Protein AF-A0A496VYY8-F1 (afdb_monomer)

Radius of gyration: 15.49 Å; Cα contacts (8 Å, |Δi|>4): 59; chains: 1; bounding box: 21×33×45 Å

Solvent-accessible surface area (backbone atoms only — not comparable to full-atom values): 4333 Å² total; per-residue (Å²): 93,71,68,46,33,50,54,56,72,65,44,82,98,54,88,70,55,74,64,58,38,49,54,51,17,49,25,56,68,72,74,38,72,41,76,47,92,62,51,84,81,52,55,82,41,41,86,78,67,45,44,74,44,66,83,81,74,71,79,68,75,86,70,81,78,87,132

pLDDT: mean 87.75, std 14.97, range [43.69, 97.81]

Foldseek 3Di:
DVVQLVVVCVDPPQDADSVVSVLQSVCLVVVHAAEDCCCVNCVVCVVVVHHYDYDPDDPDPVPPDDD

Secondary structure (DSSP, 8-state):
-HHHHHHHHT-TT----HHHHHHHHHHHHHT--EE-S-HHHHGGGGGGT--EE-------GGG----

Nearest PDB structures (foldseek):
  1y82-assembly1_A  TM=9.132E-01  e=1.472E-02  Pyrococcus furiosus
  1y82-assembly2_D  TM=9.027E-01  e=1.376E-02  Pyrococcus furiosus
  5h4h-assembly1_A  TM=8.608E-01  e=1.925E-02  Pyrococcus horikoshii OT3
  1v96-assembly1_A  TM=9.189E-01  e=8.432E-02  Pyrococcus horikoshii
  5h4g-assembly1_A  TM=8.179E-01  e=3.523E-02  Pyrococcus horikoshii OT3

Sequence (67 aa):
MCWQWAKINSIKGKPMSVGDAWIAATALHYNMPLITHNIKHFEHLKELGLNIITVQTEPDKSQAKAG

Structure (mmCIF, N/CA/C/O backbone):
data_AF-A0A496VYY8-F1
#
_entry.id   AF-A0A496VYY8-F1
#
loop_
_atom_site.group_PDB
_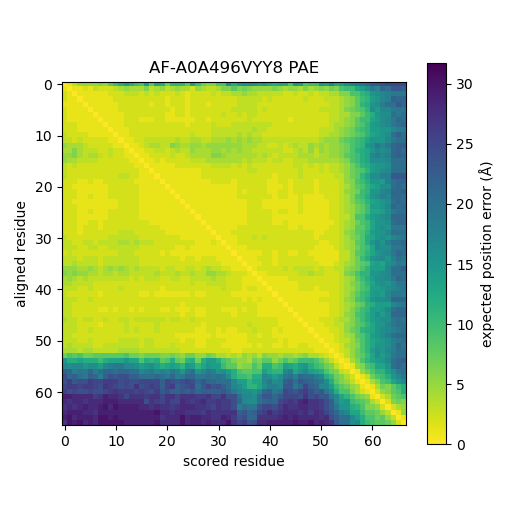atom_site.id
_atom_site.type_symbol
_atom_site.label_atom_id
_atom_site.label_alt_id
_atom_site.label_comp_id
_atom_site.label_asym_id
_atom_site.label_entity_id
_atom_site.label_seq_id
_atom_site.pdbx_PDB_ins_code
_atom_site.Cartn_x
_atom_site.Cartn_y
_atom_site.Cartn_z
_atom_site.occupancy
_atom_site.B_iso_or_equiv
_atom_site.auth_seq_id
_atom_site.auth_comp_id
_atom_site.auth_asym_id
_atom_site.auth_atom_id
_atom_site.pdbx_PDB_model_num
ATOM 1 N N . MET A 1 1 ? -2.218 -11.838 -4.177 1.00 78.75 1 MET A N 1
ATOM 2 C CA . MET A 1 1 ? -1.193 -11.199 -3.322 1.00 78.75 1 MET A CA 1
ATOM 3 C C . MET A 1 1 ? 0.048 -10.713 -4.087 1.00 78.75 1 MET A C 1
ATOM 5 O O . MET A 1 1 ? 0.315 -9.520 -4.047 1.00 78.75 1 MET A O 1
ATOM 9 N N . CYS A 1 2 ? 0.777 -11.562 -4.831 1.00 89.25 2 CYS A N 1
ATOM 10 C CA . CYS A 1 2 ? 2.036 -11.159 -5.497 1.00 89.25 2 CYS A CA 1
ATOM 11 C C . CYS A 1 2 ? 1.889 -9.970 -6.465 1.00 89.25 2 CYS A C 1
ATOM 13 O O . CYS A 1 2 ? 2.748 -9.098 -6.508 1.00 89.25 2 CYS A O 1
ATOM 15 N N . TRP A 1 3 ? 0.767 -9.887 -7.186 1.00 94.25 3 TRP A N 1
ATOM 16 C CA . TRP A 1 3 ? 0.468 -8.752 -8.068 1.00 94.25 3 TRP A CA 1
ATOM 17 C C . TRP A 1 3 ? 0.316 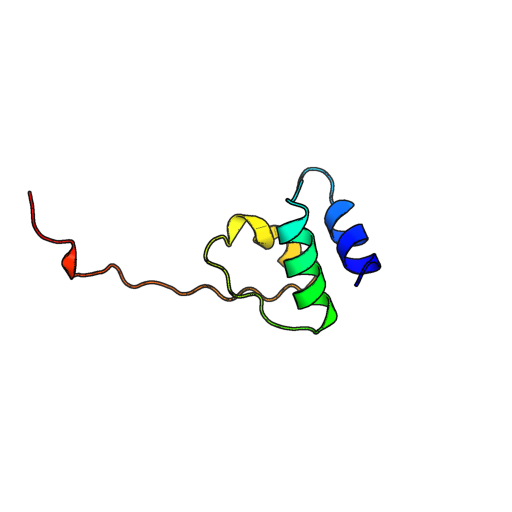-7.419 -7.323 1.00 94.25 3 TRP A C 1
ATOM 19 O O . TRP A 1 3 ? 0.738 -6.382 -7.825 1.00 94.25 3 TRP A O 1
ATOM 29 N N . GLN A 1 4 ? -0.252 -7.430 -6.115 1.00 95.19 4 GLN A N 1
ATOM 30 C CA . GLN A 1 4 ? -0.386 -6.216 -5.304 1.00 95.19 4 GLN A CA 1
ATOM 31 C C . GLN A 1 4 ? 0.960 -5.772 -4.758 1.00 95.19 4 GLN A C 1
ATOM 33 O O . GLN A 1 4 ? 1.278 -4.590 -4.825 1.00 95.19 4 GLN A O 1
ATOM 38 N N . TRP A 1 5 ? 1.776 -6.724 -4.306 1.00 95.06 5 TRP A N 1
ATOM 39 C CA . TRP A 1 5 ? 3.148 -6.445 -3.904 1.00 95.06 5 TRP A CA 1
ATOM 40 C C . TRP A 1 5 ? 3.958 -5.844 -5.062 1.00 95.06 5 TRP A C 1
ATOM 42 O O . TRP A 1 5 ? 4.600 -4.809 -4.892 1.00 95.06 5 TRP A O 1
ATOM 52 N N . ALA A 1 6 ? 3.866 -6.425 -6.264 1.00 94.25 6 ALA A N 1
ATOM 53 C CA . ALA A 1 6 ? 4.535 -5.901 -7.454 1.00 94.25 6 ALA A CA 1
ATOM 54 C C . ALA A 1 6 ? 4.040 -4.491 -7.818 1.00 94.25 6 ALA A C 1
ATOM 56 O O . ALA A 1 6 ? 4.848 -3.607 -8.093 1.00 94.25 6 ALA A O 1
ATOM 57 N N . LYS A 1 7 ? 2.723 -4.251 -7.752 1.00 95.25 7 LYS A N 1
ATOM 58 C CA . LYS A 1 7 ? 2.130 -2.930 -7.998 1.00 95.25 7 LYS A CA 1
ATOM 59 C C . LYS A 1 7 ? 2.662 -1.879 -7.021 1.00 95.25 7 LYS A C 1
ATOM 61 O O . LYS A 1 7 ? 3.076 -0.816 -7.472 1.00 95.25 7 LYS A O 1
ATOM 66 N N . ILE A 1 8 ? 2.716 -2.187 -5.724 1.00 95.56 8 ILE A N 1
ATOM 67 C CA . ILE A 1 8 ? 3.283 -1.299 -4.693 1.00 95.56 8 ILE A CA 1
ATOM 68 C C . ILE A 1 8 ? 4.748 -0.974 -5.012 1.00 95.56 8 ILE A C 1
ATOM 70 O O . ILE A 1 8 ? 5.125 0.192 -5.057 1.00 95.56 8 ILE A O 1
ATOM 74 N N . ASN A 1 9 ? 5.561 -1.988 -5.316 1.00 94.69 9 ASN A N 1
ATOM 75 C CA . ASN A 1 9 ? 6.991 -1.803 -5.588 1.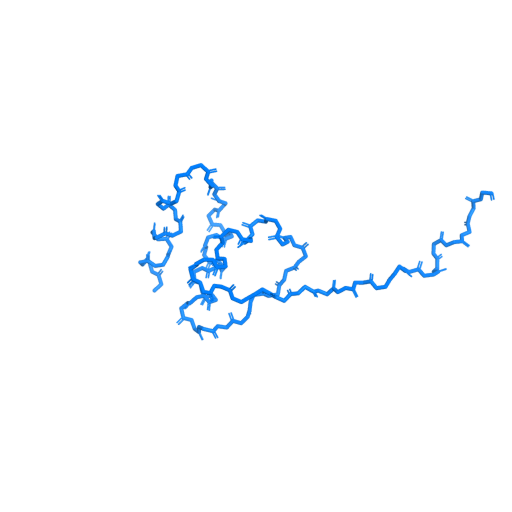00 94.69 9 ASN A CA 1
ATOM 76 C C . ASN A 1 9 ? 7.284 -1.123 -6.935 1.00 94.69 9 ASN A C 1
ATOM 78 O O . ASN A 1 9 ? 8.391 -0.637 -7.152 1.00 94.69 9 ASN A O 1
ATOM 82 N N . SER A 1 10 ? 6.306 -1.062 -7.839 1.00 94.69 10 SER A N 1
ATOM 83 C CA . SER A 1 10 ? 6.441 -0.348 -9.112 1.00 94.69 10 SER A CA 1
ATOM 84 C C . SER A 1 10 ? 6.304 1.177 -8.981 1.00 94.69 10 SER A C 1
ATOM 86 O O . SER A 1 10 ? 6.613 1.903 -9.930 1.00 94.69 10 SER A O 1
ATOM 88 N N . ILE A 1 11 ? 5.865 1.682 -7.818 1.00 94.56 11 ILE A N 1
ATOM 89 C CA . ILE A 1 11 ? 5.685 3.116 -7.571 1.00 94.56 11 ILE A CA 1
ATOM 90 C C . ILE A 1 11 ? 7.054 3.795 -7.465 1.00 94.56 11 ILE A C 1
ATOM 92 O O . ILE A 1 11 ? 7.801 3.641 -6.497 1.00 94.56 11 ILE A O 1
ATOM 96 N N . LYS A 1 12 ? 7.387 4.597 -8.476 1.00 93.38 12 LYS A N 1
ATOM 97 C CA . LYS A 1 12 ? 8.650 5.340 -8.523 1.00 93.38 12 LYS A CA 1
ATOM 98 C C . LYS A 1 12 ? 8.703 6.411 -7.430 1.00 93.38 12 LYS A C 1
ATOM 100 O O . LYS A 1 12 ? 7.724 7.104 -7.175 1.00 93.38 12 LYS A O 1
ATOM 105 N N . GLY A 1 13 ? 9.872 6.570 -6.808 1.00 93.19 13 GLY A N 1
ATOM 106 C CA . GLY A 1 13 ? 10.112 7.605 -5.792 1.00 93.19 13 GLY A CA 1
ATOM 107 C C . GLY A 1 13 ? 9.480 7.332 -4.421 1.00 93.19 13 GLY A C 1
ATOM 108 O O . GLY A 1 13 ? 9.569 8.183 -3.537 1.00 93.19 13 GLY A O 1
ATOM 109 N N . LYS A 1 14 ? 8.864 6.160 -4.223 1.00 91.44 14 LYS A N 1
ATOM 110 C CA . LYS A 1 14 ? 8.285 5.721 -2.944 1.00 91.44 14 LYS A CA 1
ATOM 111 C C . LYS A 1 14 ? 8.797 4.321 -2.568 1.00 91.44 14 LYS A C 1
ATOM 113 O O . LYS A 1 14 ? 8.009 3.381 -2.520 1.00 91.44 14 LYS A O 1
ATOM 118 N N . PRO A 1 15 ? 10.115 4.144 -2.345 1.00 89.88 15 PRO A N 1
ATOM 119 C CA . PRO A 1 15 ? 10.635 2.857 -1.898 1.00 89.88 15 PRO A CA 1
ATOM 120 C C . PRO A 1 15 ? 10.001 2.473 -0.555 1.00 89.88 15 PRO A C 1
ATOM 122 O O . PRO A 1 15 ? 9.856 3.309 0.336 1.00 89.88 15 PRO A O 1
ATOM 125 N N . MET A 1 16 ? 9.629 1.203 -0.423 1.00 94.00 16 MET A N 1
ATOM 126 C CA . MET A 1 16 ? 8.979 0.643 0.760 1.00 94.00 16 MET A CA 1
ATOM 127 C C . MET A 1 16 ? 9.753 -0.592 1.226 1.00 94.00 16 MET A C 1
ATOM 129 O O . MET A 1 16 ? 10.325 -1.315 0.410 1.00 94.00 16 MET A O 1
ATOM 133 N N . SER A 1 17 ? 9.786 -0.839 2.537 1.00 95.38 17 SER A N 1
ATOM 134 C CA . SER A 1 17 ? 10.389 -2.065 3.061 1.00 95.38 17 SER A CA 1
ATOM 135 C C . SER A 1 17 ? 9.625 -3.297 2.558 1.00 95.38 17 SER A C 1
ATOM 137 O O . SER A 1 17 ? 8.412 -3.250 2.345 1.00 95.38 17 SER A O 1
ATOM 139 N N . VAL A 1 18 ? 10.316 -4.429 2.387 1.00 95.50 18 VAL A N 1
ATOM 140 C CA . VAL A 1 18 ? 9.674 -5.672 1.917 1.00 95.50 18 VAL A CA 1
ATOM 141 C C . VAL A 1 18 ? 8.516 -6.082 2.837 1.00 95.50 18 VAL A C 1
ATOM 143 O O . VAL A 1 18 ? 7.476 -6.519 2.344 1.00 95.50 18 VAL A O 1
ATOM 146 N N . GLY A 1 19 ? 8.675 -5.902 4.154 1.00 96.44 19 GLY A N 1
ATOM 147 C CA . GLY A 1 19 ? 7.645 -6.195 5.153 1.00 96.44 19 GLY A CA 1
ATOM 148 C C . GLY A 1 19 ? 6.418 -5.293 5.022 1.00 96.44 19 GLY A 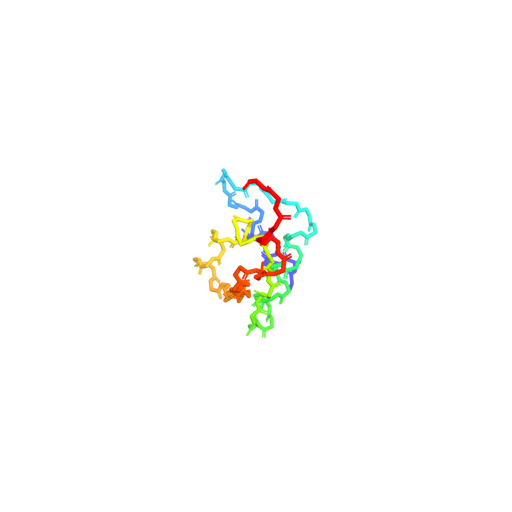C 1
ATOM 149 O O . GLY A 1 19 ? 5.306 -5.802 4.890 1.00 96.44 19 GLY A O 1
ATOM 150 N N . ASP A 1 20 ? 6.613 -3.973 4.969 1.00 96.06 20 ASP A N 1
ATOM 151 C CA . ASP A 1 20 ? 5.511 -3.015 4.800 1.00 96.06 20 ASP A CA 1
ATOM 152 C C . ASP A 1 20 ? 4.747 -3.273 3.493 1.00 96.06 20 ASP A C 1
ATOM 154 O O . ASP A 1 20 ? 3.515 -3.255 3.476 1.00 96.06 20 ASP A O 1
ATOM 158 N N . ALA A 1 21 ? 5.462 -3.605 2.412 1.00 96.69 21 ALA A N 1
ATOM 159 C CA . ALA A 1 21 ? 4.850 -3.912 1.124 1.00 96.69 21 ALA A CA 1
ATOM 160 C C . ALA A 1 21 ? 3.960 -5.160 1.191 1.00 96.69 21 ALA A C 1
ATOM 162 O O . ALA A 1 21 ? 2.879 -5.175 0.601 1.00 96.69 21 ALA A O 1
ATOM 163 N N . TRP A 1 22 ? 4.366 -6.199 1.928 1.00 97.62 22 TRP A N 1
ATOM 164 C CA . TRP A 1 22 ? 3.526 -7.380 2.138 1.00 97.62 22 TRP A CA 1
ATOM 165 C C . TRP A 1 22 ? 2.326 -7.097 3.037 1.00 97.62 22 TRP A C 1
ATOM 167 O O . TRP A 1 22 ? 1.223 -7.543 2.717 1.00 97.62 22 TRP A O 1
ATOM 177 N N . ILE A 1 23 ? 2.495 -6.324 4.111 1.00 96.88 23 ILE A N 1
ATOM 178 C CA . ILE A 1 23 ? 1.385 -5.929 4.990 1.00 96.88 23 ILE A CA 1
ATOM 179 C C . ILE A 1 23 ? 0.339 -5.145 4.183 1.00 96.88 23 ILE A C 1
ATOM 181 O O . ILE A 1 23 ? -0.843 -5.496 4.186 1.00 96.88 23 ILE A O 1
ATOM 185 N N . ALA A 1 24 ? 0.770 -4.146 3.412 1.00 97.12 24 ALA A N 1
ATOM 186 C CA . ALA A 1 24 ? -0.120 -3.353 2.573 1.00 97.12 24 ALA A CA 1
ATOM 187 C C . ALA A 1 24 ? -0.773 -4.183 1.456 1.00 97.12 24 ALA A C 1
ATOM 189 O O . ALA A 1 24 ? -1.977 -4.064 1.225 1.00 97.12 24 ALA A O 1
ATOM 190 N N . ALA A 1 25 ? -0.015 -5.064 0.795 1.00 97.62 25 ALA A N 1
ATOM 191 C CA . ALA A 1 25 ? -0.561 -5.975 -0.209 1.00 97.62 25 ALA A CA 1
ATOM 192 C C . ALA A 1 25 ? -1.633 -6.897 0.386 1.00 97.62 25 ALA A C 1
ATOM 194 O O . ALA A 1 25 ? -2.646 -7.137 -0.264 1.00 97.62 25 ALA A O 1
ATOM 195 N N . THR A 1 26 ? -1.441 -7.377 1.619 1.00 97.81 26 THR A N 1
ATOM 196 C CA . THR A 1 26 ? -2.432 -8.187 2.344 1.00 97.81 26 THR A CA 1
ATOM 197 C C . THR A 1 26 ? -3.724 -7.406 2.561 1.00 97.81 26 THR A C 1
ATOM 199 O O . THR A 1 26 ? -4.795 -7.885 2.192 1.00 97.81 26 THR A O 1
ATOM 202 N N . ALA A 1 27 ? -3.624 -6.195 3.115 1.00 97.75 27 ALA A N 1
ATOM 203 C CA . ALA A 1 27 ? -4.777 -5.343 3.398 1.00 97.75 27 ALA A CA 1
ATOM 204 C C . ALA A 1 27 ? -5.564 -5.010 2.120 1.00 97.75 27 ALA A C 1
ATOM 206 O O . ALA A 1 27 ? -6.782 -5.174 2.083 1.00 97.75 27 ALA A O 1
ATOM 207 N N . LEU A 1 28 ? -4.863 -4.657 1.037 1.00 97.06 28 LEU A N 1
ATOM 208 C CA . LEU A 1 28 ? -5.473 -4.439 -0.276 1.00 97.06 28 LEU A CA 1
ATOM 209 C C . LEU A 1 28 ? -6.116 -5.712 -0.842 1.00 97.06 28 LEU A C 1
ATOM 211 O O . LEU A 1 28 ? -7.117 -5.626 -1.545 1.00 97.06 28 LEU A O 1
ATOM 215 N N . HIS A 1 29 ? -5.536 -6.898 -0.615 1.00 97.06 29 HIS A N 1
ATOM 216 C CA . HIS A 1 29 ? -6.065 -8.161 -1.148 1.00 97.06 29 HIS A CA 1
ATOM 217 C C . HIS A 1 29 ? -7.422 -8.507 -0.563 1.00 97.06 29 HIS A C 1
ATOM 219 O O . HIS A 1 29 ? -8.333 -8.877 -1.298 1.00 97.06 29 HIS A O 1
ATOM 225 N N . TYR A 1 30 ? -7.535 -8.372 0.753 1.00 97.31 30 TYR A N 1
ATOM 226 C CA . TYR A 1 30 ? -8.733 -8.730 1.501 1.00 97.31 30 TYR A CA 1
ATOM 227 C C . TYR A 1 30 ? -9.688 -7.553 1.707 1.00 97.31 30 TYR A C 1
ATOM 229 O O . TYR A 1 30 ? -10.699 -7.712 2.383 1.00 97.31 30 TYR A O 1
ATOM 237 N N . ASN A 1 31 ? -9.378 -6.386 1.132 1.00 96.06 31 ASN A N 1
ATOM 238 C CA . ASN A 1 31 ? -10.137 -5.150 1.305 1.00 96.06 31 ASN A CA 1
ATOM 239 C C . ASN A 1 31 ? -10.353 -4.791 2.791 1.00 96.06 31 ASN A C 1
ATOM 241 O O . ASN A 1 31 ? -11.450 -4.429 3.213 1.00 96.06 31 ASN A O 1
ATOM 245 N N . MET A 1 32 ? -9.294 -4.939 3.591 1.00 97.44 32 MET A N 1
ATOM 246 C CA . MET A 1 32 ? -9.302 -4.714 5.037 1.00 97.44 32 MET A CA 1
ATOM 247 C C . MET A 1 32 ? -8.610 -3.398 5.399 1.00 97.44 32 MET A C 1
ATOM 249 O O . MET A 1 32 ? -7.660 -2.997 4.720 1.00 97.44 32 MET A O 1
ATOM 253 N N . PRO A 1 33 ? -9.032 -2.732 6.488 1.00 97.44 33 PRO A N 1
ATOM 254 C CA . PRO A 1 33 ? -8.300 -1.590 7.007 1.00 97.44 33 PRO A CA 1
ATOM 255 C C . PRO A 1 33 ? -6.925 -2.005 7.545 1.00 97.44 33 PRO A C 1
ATOM 257 O O . PRO A 1 33 ? -6.785 -3.016 8.234 1.00 97.44 33 PRO A O 1
ATOM 260 N N . LEU A 1 34 ? -5.914 -1.182 7.278 1.00 96.69 34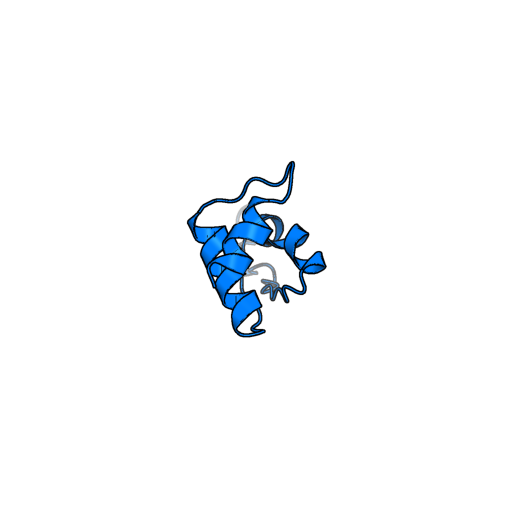 LEU A N 1
ATOM 261 C CA . LEU A 1 34 ? -4.577 -1.298 7.847 1.00 96.69 34 LEU A CA 1
ATOM 262 C C . LEU A 1 34 ? -4.471 -0.382 9.068 1.00 96.69 34 LEU A C 1
ATOM 264 O O . LEU A 1 34 ? -4.505 0.842 8.944 1.00 96.69 34 LEU A O 1
ATOM 268 N N . ILE A 1 35 ? -4.345 -0.979 10.251 1.00 95.62 35 ILE A N 1
ATOM 269 C CA . ILE A 1 35 ? -4.105 -0.251 11.500 1.00 95.62 35 ILE A CA 1
ATOM 270 C C . ILE A 1 35 ? -2.597 -0.03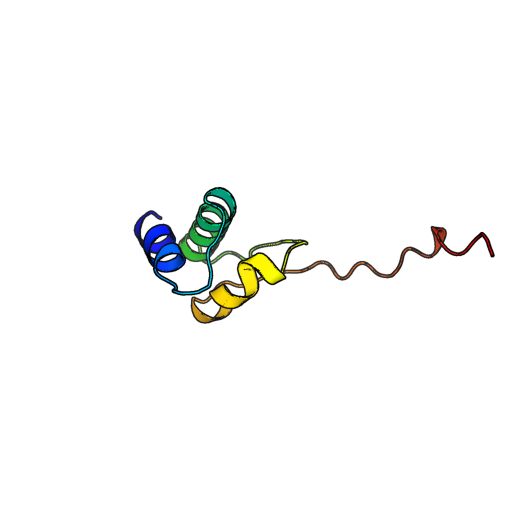8 11.641 1.00 95.62 35 ILE A C 1
ATOM 272 O O . ILE A 1 35 ? -1.829 -0.998 11.589 1.00 95.62 35 ILE A O 1
ATOM 276 N N . THR A 1 36 ? -2.154 1.206 11.811 1.00 93.56 36 THR A N 1
ATOM 277 C CA . THR A 1 36 ? -0.727 1.506 11.986 1.00 93.56 36 THR A CA 1
ATOM 278 C C . THR A 1 36 ? -0.493 2.785 12.779 1.00 93.56 36 THR A C 1
ATOM 280 O O . THR A 1 36 ? -1.267 3.739 12.696 1.00 93.56 36 THR A O 1
ATOM 283 N N . HIS A 1 37 ? 0.626 2.823 13.501 1.00 91.44 37 HIS A N 1
ATOM 284 C CA . HIS A 1 37 ? 1.176 4.055 14.070 1.00 91.44 37 HIS A CA 1
ATOM 285 C C . HIS A 1 37 ? 2.071 4.810 13.066 1.00 91.44 37 HIS A C 1
ATOM 287 O O . HIS A 1 37 ? 2.290 6.009 13.207 1.00 91.44 37 HIS A O 1
ATOM 293 N N . ASN A 1 38 ? 2.538 4.142 12.003 1.00 90.75 38 ASN A N 1
ATOM 294 C CA . ASN A 1 38 ? 3.498 4.677 11.031 1.00 90.75 38 ASN A CA 1
ATOM 295 C C . ASN A 1 38 ? 2.812 5.106 9.726 1.00 90.75 38 ASN A C 1
ATOM 297 O O . ASN A 1 38 ? 3.180 4.675 8.634 1.00 90.75 38 ASN A O 1
ATOM 301 N N . ILE A 1 39 ? 1.804 5.974 9.831 1.00 93.31 39 ILE A N 1
ATOM 302 C CA . ILE A 1 39 ? 0.910 6.369 8.722 1.00 93.31 39 ILE A CA 1
ATOM 303 C C . ILE A 1 39 ? 1.685 6.802 7.473 1.00 93.31 39 ILE A C 1
ATOM 305 O O . ILE A 1 39 ? 1.343 6.415 6.355 1.00 93.31 39 ILE A O 1
ATOM 309 N N . LYS A 1 40 ? 2.767 7.565 7.668 1.00 92.94 40 LYS A N 1
ATOM 310 C CA . LYS A 1 40 ? 3.588 8.129 6.589 1.00 92.94 40 LYS A CA 1
ATOM 311 C C . LYS A 1 40 ? 4.150 7.065 5.641 1.00 92.94 40 LYS A C 1
ATOM 313 O O . LYS A 1 40 ? 4.351 7.355 4.466 1.00 92.94 40 LYS A O 1
ATOM 318 N N . HIS A 1 41 ? 4.380 5.843 6.125 1.00 93.94 41 HIS A N 1
ATOM 319 C CA . HIS A 1 41 ? 4.893 4.751 5.294 1.00 93.94 41 HIS A CA 1
ATOM 320 C C . HIS A 1 41 ? 3.842 4.267 4.287 1.00 93.94 41 HIS A C 1
ATOM 322 O O . HIS A 1 41 ? 4.186 3.892 3.172 1.00 93.94 41 HIS A O 1
ATOM 328 N N . PHE A 1 42 ? 2.559 4.331 4.647 1.00 95.81 42 PHE A N 1
ATOM 329 C CA . PHE A 1 42 ? 1.463 3.728 3.885 1.00 95.81 42 PHE A CA 1
ATOM 330 C C . PHE A 1 42 ? 0.597 4.750 3.147 1.00 95.81 42 PHE A C 1
ATOM 332 O O . PHE A 1 42 ? -0.187 4.377 2.281 1.00 95.81 42 PHE A O 1
ATOM 339 N N . GLU A 1 43 ? 0.728 6.037 3.461 1.00 95.12 43 GLU A N 1
ATOM 340 C CA . GLU A 1 43 ? -0.189 7.077 2.992 1.00 95.12 43 GLU A CA 1
ATOM 341 C C . GLU A 1 43 ? -0.318 7.166 1.466 1.00 95.12 43 GLU A C 1
ATOM 343 O O . GLU A 1 43 ? -1.423 7.312 0.951 1.00 95.12 43 GLU A O 1
ATOM 348 N N . HIS A 1 44 ? 0.785 7.002 0.735 1.00 95.25 44 HIS A N 1
ATOM 349 C CA . HIS A 1 44 ? 0.776 7.025 -0.731 1.00 95.25 44 HIS A CA 1
ATOM 350 C C . HIS A 1 44 ? -0.001 5.851 -1.358 1.00 95.25 44 HIS A C 1
ATOM 352 O O . HIS A 1 44 ? -0.326 5.889 -2.539 1.00 95.25 44 HIS A O 1
ATOM 358 N N . LEU A 1 45 ? -0.331 4.813 -0.582 1.00 96.50 45 LEU A N 1
ATOM 359 C CA . LEU A 1 45 ? -1.135 3.679 -1.037 1.00 96.50 45 LEU A CA 1
ATOM 360 C C . LEU A 1 45 ? -2.644 3.916 -0.896 1.00 96.50 45 LEU A C 1
ATOM 362 O O . LEU A 1 45 ? -3.425 3.090 -1.370 1.00 96.50 45 LEU A O 1
ATOM 366 N N . LYS A 1 46 ? -3.079 5.046 -0.318 1.00 95.56 46 LYS A N 1
ATOM 367 C CA . LYS A 1 46 ? -4.495 5.458 -0.334 1.00 95.56 4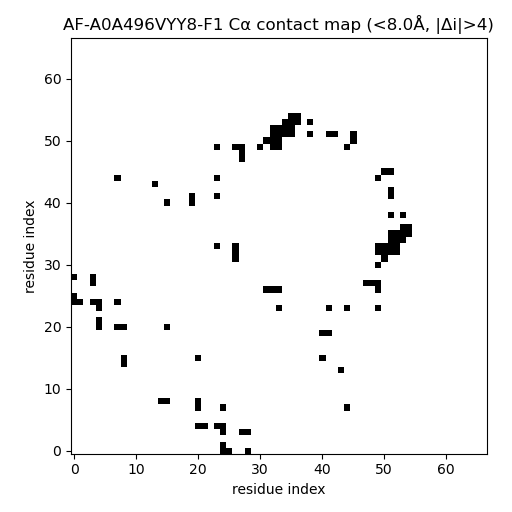6 LYS A CA 1
ATOM 368 C C . LYS A 1 46 ? -5.027 5.571 -1.768 1.00 95.56 46 LYS A C 1
ATOM 370 O O . LYS A 1 46 ? -6.155 5.172 -2.030 1.00 95.56 46 LYS A O 1
ATOM 375 N N . GLU A 1 47 ? -4.189 6.009 -2.710 1.00 93.38 47 GLU A N 1
ATOM 376 C CA . GLU A 1 47 ? -4.513 6.062 -4.146 1.00 93.38 47 GLU A CA 1
ATOM 377 C C . GLU A 1 47 ? -4.774 4.673 -4.754 1.00 93.38 47 GLU A C 1
ATOM 379 O O . GLU A 1 47 ? -5.471 4.546 -5.758 1.00 93.38 47 GLU 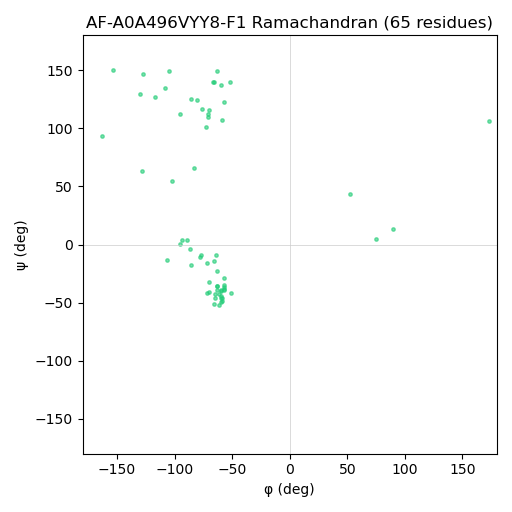A O 1
ATOM 384 N N . LEU A 1 48 ? -4.251 3.609 -4.132 1.00 94.50 48 LEU A N 1
ATOM 385 C CA . LEU A 1 48 ? -4.528 2.220 -4.505 1.00 94.50 48 LEU A CA 1
ATOM 386 C C . LEU A 1 48 ? -5.752 1.630 -3.787 1.00 94.50 48 LEU A C 1
ATOM 388 O O . LEU A 1 48 ? -6.033 0.446 -3.968 1.00 94.50 48 LEU A O 1
ATOM 392 N N . GLY A 1 49 ? -6.462 2.429 -2.987 1.00 96.00 49 GLY A N 1
ATOM 393 C CA . GLY A 1 49 ? -7.625 2.003 -2.210 1.00 96.00 49 GLY A CA 1
ATOM 394 C C . GLY A 1 49 ? -7.296 1.474 -0.813 1.00 96.00 49 GLY A C 1
ATOM 395 O O . GLY A 1 49 ? -8.156 0.860 -0.186 1.00 96.00 49 GLY A O 1
ATOM 396 N N . LEU A 1 50 ? -6.077 1.683 -0.301 1.00 97.12 50 LEU A N 1
ATOM 397 C CA . LEU A 1 50 ? -5.734 1.252 1.054 1.00 97.12 50 LEU A CA 1
ATOM 398 C C . LEU A 1 50 ? -6.465 2.120 2.090 1.00 97.12 50 LEU A C 1
ATOM 400 O O . LEU A 1 50 ? -6.188 3.314 2.219 1.00 97.12 50 LEU A O 1
ATOM 404 N N . ASN A 1 51 ? -7.358 1.506 2.865 1.00 97.50 51 ASN A N 1
ATOM 405 C CA . ASN A 1 51 ? -7.969 2.140 4.029 1.00 97.50 51 ASN A CA 1
ATOM 406 C C . ASN A 1 51 ? -7.004 2.071 5.223 1.00 97.50 51 ASN A C 1
ATOM 408 O O . ASN A 1 51 ? -6.566 0.983 5.591 1.00 97.50 51 ASN A O 1
ATOM 412 N N . ILE A 1 52 ? -6.670 3.212 5.827 1.00 96.25 52 ILE A N 1
ATOM 413 C CA . ILE A 1 52 ? -5.721 3.295 6.945 1.00 96.25 52 ILE A CA 1
ATOM 414 C C . ILE A 1 52 ? -6.452 3.808 8.179 1.00 96.25 52 ILE A C 1
ATOM 416 O O . ILE A 1 52 ? -7.056 4.879 8.148 1.00 96.25 52 ILE A O 1
ATOM 420 N N . ILE A 1 53 ? -6.338 3.065 9.277 1.00 94.94 53 ILE A N 1
ATOM 421 C CA . ILE A 1 53 ? -6.864 3.448 10.585 1.00 94.94 53 ILE A CA 1
ATOM 422 C C . ILE A 1 53 ? -5.695 3.799 11.497 1.00 94.94 53 ILE A C 1
ATOM 424 O O . ILE A 1 53 ? -4.689 3.093 11.569 1.00 94.94 53 ILE A O 1
ATOM 428 N N . THR A 1 54 ? -5.845 4.909 12.209 1.00 89.62 54 THR A N 1
ATOM 429 C CA . THR A 1 54 ? -4.809 5.465 13.074 1.00 89.62 54 THR A CA 1
ATOM 430 C C . THR A 1 54 ? -5.438 5.738 14.422 1.00 89.62 54 THR A C 1
ATOM 432 O O . THR A 1 54 ? -6.481 6.392 14.480 1.00 89.62 54 THR A O 1
ATOM 435 N N . VAL A 1 55 ? -4.823 5.263 15.498 1.00 79.94 55 VAL A N 1
ATOM 436 C CA . VAL A 1 55 ? -5.282 5.616 16.840 1.00 79.94 55 VAL A CA 1
ATOM 437 C C . VAL A 1 55 ? -4.818 7.041 17.126 1.00 79.94 55 VAL A C 1
ATOM 439 O O . VAL A 1 55 ? -3.615 7.299 17.164 1.00 79.94 55 VAL A O 1
ATOM 442 N N . GLN A 1 56 ? -5.761 7.966 17.316 1.00 65.56 56 GLN A N 1
ATOM 443 C CA . GLN A 1 56 ? -5.451 9.239 17.958 1.00 65.56 56 GLN A CA 1
ATOM 444 C C . GLN A 1 56 ? -5.235 8.943 19.436 1.00 65.56 56 GLN A C 1
ATOM 446 O O . GLN A 1 56 ? -6.186 8.718 20.180 1.00 65.56 56 GLN A O 1
ATOM 451 N N . THR A 1 57 ? -3.979 8.866 19.859 1.00 62.41 57 THR A N 1
ATOM 452 C CA . THR A 1 57 ? -3.678 8.889 21.285 1.00 62.41 57 THR A CA 1
ATOM 453 C C . THR A 1 57 ? -3.942 10.307 21.772 1.00 62.41 57 THR A C 1
ATOM 455 O O . THR A 1 57 ? -3.232 11.232 21.371 1.00 62.41 57 THR A O 1
ATOM 458 N N . GLU A 1 58 ? -4.963 10.489 22.611 1.00 61.78 58 GLU A N 1
ATOM 459 C CA . GLU A 1 58 ? -5.034 11.680 23.458 1.00 61.78 58 GLU A CA 1
ATOM 460 C C . GLU A 1 58 ? -3.701 11.806 24.215 1.00 61.78 58 GLU A C 1
ATOM 462 O O . GLU A 1 58 ? -3.142 10.779 24.619 1.00 61.78 58 GLU A O 1
ATOM 467 N N . PRO A 1 59 ? -3.142 13.020 24.374 1.00 58.75 59 PRO A N 1
ATOM 468 C CA . PRO A 1 59 ? -1.903 13.184 25.114 1.00 58.75 59 PRO A CA 1
ATOM 469 C C . PRO A 1 59 ? -2.093 12.624 26.522 1.00 58.75 59 PRO A C 1
ATOM 471 O O . PRO A 1 59 ? -2.995 13.041 27.252 1.00 58.75 59 PRO A O 1
ATOM 474 N N . AS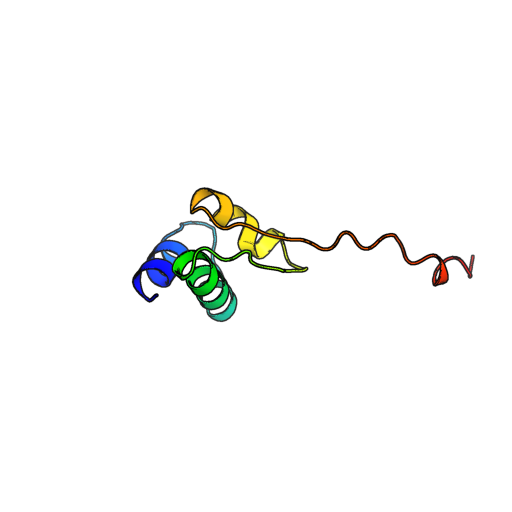P A 1 60 ? -1.245 11.662 26.879 1.00 55.28 60 ASP A N 1
ATOM 475 C CA . ASP A 1 60 ? -1.232 11.058 28.201 1.00 55.28 60 ASP A CA 1
ATOM 476 C C . ASP A 1 60 ? -0.988 12.150 29.258 1.00 55.28 60 ASP A C 1
ATOM 478 O O . ASP A 1 60 ? 0.113 12.693 29.395 1.00 55.28 60 ASP A O 1
ATOM 482 N N . LYS A 1 61 ? -2.045 12.491 30.008 1.00 59.31 61 LYS A N 1
ATOM 483 C CA . LYS A 1 61 ? -2.019 13.504 31.075 1.00 59.31 61 LYS A CA 1
ATOM 484 C C . LYS A 1 61 ? -1.093 13.112 32.233 1.00 59.31 61 LYS A C 1
ATOM 486 O O . LYS A 1 61 ? -0.824 13.952 33.090 1.00 59.31 61 LYS A O 1
ATOM 491 N N . SER A 1 62 ? -0.573 11.885 32.261 1.00 62.28 62 SER A N 1
ATOM 492 C CA . SER A 1 62 ? 0.385 11.419 33.263 1.00 62.28 62 SER A CA 1
ATOM 493 C C . SER A 1 62 ? 1.823 11.909 33.039 1.00 62.28 62 SER A C 1
ATOM 495 O O . SER A 1 62 ? 2.632 11.774 33.954 1.00 62.28 62 SER A O 1
ATOM 497 N N . GLN A 1 63 ? 2.151 12.542 31.901 1.00 55.16 63 GLN A N 1
ATOM 498 C CA . GLN A 1 63 ? 3.484 13.134 31.668 1.00 55.16 63 GLN A CA 1
ATOM 499 C C . GLN A 1 63 ? 3.591 14.636 31.991 1.00 55.16 63 GLN A C 1
ATOM 501 O O . GLN A 1 63 ? 4.668 15.220 31.886 1.00 55.16 63 GLN A O 1
ATOM 506 N N . ALA A 1 64 ? 2.516 15.278 32.458 1.00 55.56 64 ALA A N 1
ATOM 507 C CA . ALA A 1 64 ? 2.561 16.661 32.934 1.00 55.56 64 ALA A CA 1
ATOM 508 C C . ALA A 1 64 ? 3.038 16.737 34.398 1.00 55.56 64 ALA A C 1
ATOM 510 O O . ALA A 1 64 ? 2.269 17.095 35.289 1.00 55.56 64 ALA A O 1
ATOM 511 N N . LYS A 1 65 ? 4.299 16.377 34.670 1.00 52.44 65 LYS A N 1
ATOM 512 C CA . LYS A 1 65 ? 5.000 16.756 35.912 1.00 52.44 65 LYS A CA 1
ATOM 513 C C . LYS A 1 65 ? 6.518 16.587 35.784 1.00 52.44 65 LYS A C 1
ATOM 515 O O . LYS A 1 65 ? 7.045 15.515 36.052 1.00 52.44 65 LYS A O 1
ATOM 520 N N . ALA A 1 66 ? 7.193 17.670 35.402 1.00 50.91 66 ALA A N 1
ATOM 521 C CA . ALA A 1 66 ? 8.481 18.140 35.933 1.00 50.91 66 ALA A CA 1
ATOM 522 C C . ALA A 1 66 ? 8.945 19.323 35.067 1.00 50.91 66 ALA A C 1
ATOM 524 O O . ALA A 1 66 ? 9.346 19.135 33.920 1.00 50.91 66 ALA A O 1
ATOM 525 N N . GLY A 1 67 ? 8.846 20.529 35.620 1.00 43.69 67 GLY A N 1
ATOM 526 C CA . GLY A 1 67 ? 9.256 21.790 35.006 1.00 43.69 67 GLY A CA 1
ATOM 527 C C . GLY A 1 67 ? 8.782 22.947 35.856 1.00 43.69 67 GLY A C 1
ATOM 528 O O . GLY A 1 67 ? 7.569 23.232 35.780 1.00 43.69 67 GLY A O 1
#

Mean predicted aligned error: 7.17 Å